Protein AF-A0A7X5L3F3-F1 (afdb_monomer_lite)

Secondary structure (DSSP, 8-state):
-EE-GGGHHHHHHH--SSEEE-TTS-EEE-----SSHHHHHHHHHTGGGEE--S-HHHHHHHHHHHHHHHHHHHHHHHHHHHHHHH--

Sequence (88 aa):
MKFDRQAAFRVYDEFTDNITEDLQGNLYVQVDLPDNEVLYSYVMSFSGSVEIIEPQSIREQMKKDYRKYRKNIEHDIRCQVIFDTLFP

Radius of gyration: 17.15 Å; chains: 1; bounding box: 28×53×23 Å

pLDDT: mean 76.75, std 11.97, range [33.88, 90.31]

Foldseek 3Di:
DKFALVCVVVCVVVDVPAWDADPNGIIDHDDDDDPDVVVLVVQCVSPPGDDDPDDVVSVVVNVVVVVVVVVVVVVVVVVVVVVVVVPD

Structure (mmCIF, N/CA/C/O backbone):
data_AF-A0A7X5L3F3-F1
#
_entry.id   AF-A0A7X5L3F3-F1
#
loop_
_atom_site.group_PDB
_atom_site.id
_atom_site.type_symbol
_atom_site.label_atom_id
_atom_site.label_alt_id
_atom_site.label_comp_id
_atom_site.label_asym_id
_atom_site.label_entity_id
_atom_site.label_seq_id
_atom_site.pdbx_PDB_ins_code
_atom_site.Cartn_x
_atom_site.Cartn_y
_atom_site.Cartn_z
_atom_site.occupa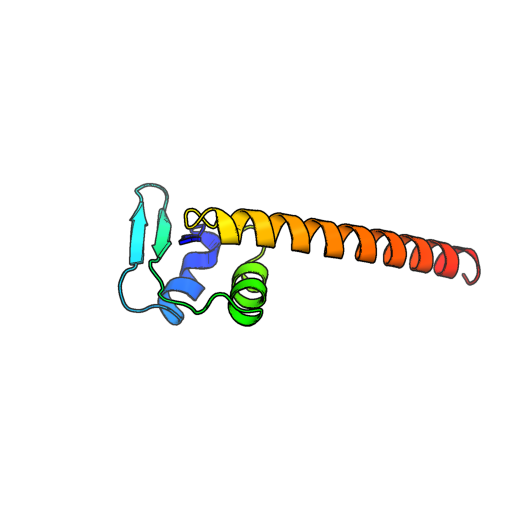ncy
_atom_site.B_iso_or_equiv
_atom_site.auth_seq_id
_atom_site.auth_comp_id
_atom_site.auth_asym_id
_atom_site.auth_atom_id
_atom_site.pdbx_PDB_model_num
ATOM 1 N N . MET A 1 1 ? -1.045 -5.856 1.398 1.00 85.31 1 MET A N 1
ATOM 2 C CA . MET A 1 1 ? -1.311 -4.413 1.617 1.00 85.31 1 MET A CA 1
ATOM 3 C C . MET A 1 1 ? -2.608 -4.258 2.394 1.00 85.31 1 MET A C 1
ATOM 5 O O . MET A 1 1 ? -3.464 -5.122 2.259 1.00 85.31 1 MET A O 1
ATOM 9 N N . LYS A 1 2 ? -2.743 -3.211 3.210 1.00 88.50 2 LYS A N 1
ATOM 10 C CA . LYS A 1 2 ? -3.967 -2.897 3.956 1.00 88.50 2 LYS A CA 1
ATOM 11 C C . LYS A 1 2 ? -4.591 -1.622 3.397 1.00 88.50 2 LYS A C 1
ATOM 13 O O . LYS A 1 2 ? -3.881 -0.643 3.201 1.00 88.50 2 LYS A O 1
ATOM 18 N N . PHE A 1 3 ? -5.895 -1.626 3.179 1.00 88.19 3 PHE A N 1
ATOM 19 C CA . PHE A 1 3 ? -6.670 -0.492 2.700 1.00 88.19 3 PHE A CA 1
ATOM 20 C C . PHE A 1 3 ? -7.756 -0.138 3.711 1.00 88.19 3 PHE A C 1
ATOM 22 O O . PHE A 1 3 ? -8.357 -1.017 4.333 1.00 88.19 3 PHE A O 1
ATOM 29 N N . ASP A 1 4 ? -8.003 1.157 3.863 1.00 89.31 4 ASP A N 1
ATOM 30 C CA . ASP A 1 4 ? -9.144 1.668 4.616 1.00 89.31 4 ASP A CA 1
ATOM 31 C C . ASP A 1 4 ? -10.448 1.337 3.871 1.00 89.31 4 ASP A C 1
ATOM 33 O O . ASP A 1 4 ? -10.493 1.319 2.634 1.00 89.31 4 ASP A O 1
ATOM 37 N N . ARG A 1 5 ? -11.533 1.146 4.623 1.00 87.12 5 ARG A N 1
ATOM 38 C CA . ARG A 1 5 ? -12.895 0.998 4.103 1.00 87.12 5 ARG A CA 1
ATOM 39 C C . ARG A 1 5 ? -13.266 2.081 3.088 1.00 87.12 5 ARG A C 1
ATOM 41 O O . ARG A 1 5 ? -14.021 1.814 2.157 1.00 87.12 5 ARG A O 1
ATOM 48 N N . GLN A 1 6 ? -12.746 3.300 3.233 1.00 86.69 6 GLN A N 1
ATOM 49 C CA . GLN A 1 6 ? -13.008 4.386 2.283 1.00 86.69 6 GLN A CA 1
ATOM 50 C C . GLN A 1 6 ? -12.534 4.068 0.860 1.00 86.69 6 GLN A C 1
ATOM 52 O O . GLN A 1 6 ? -13.156 4.524 -0.091 1.00 86.69 6 GLN A O 1
ATOM 57 N N . ALA A 1 7 ? -11.477 3.268 0.701 1.00 84.38 7 ALA A N 1
ATOM 58 C CA . ALA A 1 7 ? -10.959 2.846 -0.599 1.00 84.38 7 ALA A CA 1
ATOM 59 C C . ALA A 1 7 ? -11.564 1.515 -1.086 1.00 84.38 7 ALA A C 1
ATOM 61 O O . ALA A 1 7 ? -11.244 1.066 -2.187 1.00 84.38 7 ALA A O 1
ATOM 62 N N . ALA A 1 8 ? -12.453 0.894 -0.301 1.00 84.56 8 ALA A N 1
ATOM 63 C CA . ALA A 1 8 ? -12.978 -0.442 -0.566 1.00 84.56 8 ALA A CA 1
ATOM 64 C C . ALA A 1 8 ? -13.650 -0.584 -1.927 1.00 84.56 8 ALA A C 1
ATOM 66 O O . ALA A 1 8 ? -13.411 -1.560 -2.629 1.00 84.56 8 ALA A O 1
ATOM 67 N N . PHE A 1 9 ? -14.439 0.415 -2.326 1.00 85.56 9 PHE A N 1
ATOM 68 C CA . PHE A 1 9 ? -15.140 0.402 -3.609 1.00 85.56 9 PHE A CA 1
ATOM 69 C C . PHE A 1 9 ? -14.180 0.256 -4.798 1.00 85.56 9 PHE A C 1
ATOM 71 O O . PHE A 1 9 ? -14.517 -0.401 -5.773 1.00 85.56 9 PHE A O 1
ATOM 78 N N . ARG A 1 10 ? -12.980 0.841 -4.702 1.00 84.69 10 ARG A N 1
ATOM 79 C CA . ARG A 1 10 ? -11.951 0.758 -5.740 1.00 84.69 10 ARG A CA 1
ATOM 80 C C . ARG A 1 10 ? -11.183 -0.557 -5.662 1.00 84.69 10 ARG A C 1
ATOM 82 O O . ARG A 1 10 ? -10.881 -1.146 -6.689 1.00 84.69 10 ARG A O 1
ATOM 89 N N . VAL A 1 11 ? -10.889 -1.025 -4.448 1.00 84.88 11 VAL A N 1
ATOM 90 C CA . VAL A 1 11 ? -10.197 -2.305 -4.230 1.00 84.88 11 VAL A CA 1
ATOM 91 C C . VAL A 1 11 ? -11.009 -3.470 -4.793 1.00 84.88 11 VAL A C 1
ATOM 93 O O . VAL A 1 11 ? -10.434 -4.318 -5.460 1.00 84.88 11 VAL A O 1
ATOM 96 N N . TYR A 1 12 ? -12.326 -3.488 -4.576 1.00 85.19 12 TYR A N 1
ATOM 97 C CA . TYR A 1 12 ? -13.210 -4.531 -5.105 1.00 85.19 12 TYR A CA 1
ATOM 98 C C . TYR A 1 12 ? -13.387 -4.487 -6.633 1.00 85.19 12 TYR A C 1
ATOM 100 O O . TYR A 1 12 ? -13.713 -5.511 -7.225 1.00 85.19 12 TYR A O 1
ATOM 108 N N . ASP A 1 13 ? -13.193 -3.327 -7.269 1.00 84.69 13 ASP A N 1
ATOM 109 C CA . ASP A 1 13 ? -13.243 -3.188 -8.733 1.00 84.69 13 ASP A CA 1
ATOM 110 C C . ASP A 1 13 ? -11.938 -3.669 -9.391 1.00 84.69 13 ASP A C 1
ATOM 112 O O . ASP A 1 13 ? -11.956 -4.304 -10.442 1.00 84.69 13 ASP A O 1
ATOM 116 N N . GLU A 1 14 ? -10.795 -3.407 -8.747 1.00 81.38 14 GLU A N 1
ATOM 117 C CA . GLU A 1 14 ? -9.476 -3.760 -9.284 1.00 81.38 14 GLU A CA 1
ATOM 118 C C . GLU A 1 14 ? -8.997 -5.170 -8.901 1.00 81.38 14 GLU A C 1
ATOM 120 O O . GLU A 1 14 ? -8.289 -5.813 -9.678 1.00 81.38 14 GLU A O 1
ATOM 125 N N . PHE A 1 15 ? -9.369 -5.667 -7.721 1.00 81.44 15 PHE A N 1
ATOM 126 C CA . PHE A 1 15 ? -8.969 -6.980 -7.226 1.00 81.44 15 PHE A CA 1
ATOM 127 C C . PHE A 1 15 ? -10.200 -7.856 -7.026 1.00 81.44 15 PHE A C 1
ATOM 129 O O . PHE A 1 15 ? -11.137 -7.497 -6.321 1.00 81.44 15 PHE A O 1
ATOM 136 N N . THR A 1 16 ? -10.192 -9.033 -7.643 1.00 72.62 16 THR A N 1
ATOM 137 C CA . THR A 1 16 ? -11.300 -9.995 -7.532 1.00 72.62 16 THR A CA 1
ATOM 138 C C . THR A 1 16 ? -10.950 -11.161 -6.603 1.00 72.62 16 THR A C 1
ATOM 140 O O . THR A 1 16 ? -11.834 -11.732 -5.971 1.00 72.62 16 THR A O 1
ATOM 143 N N . ASP A 1 17 ? -9.657 -11.463 -6.452 1.00 70.62 17 ASP A N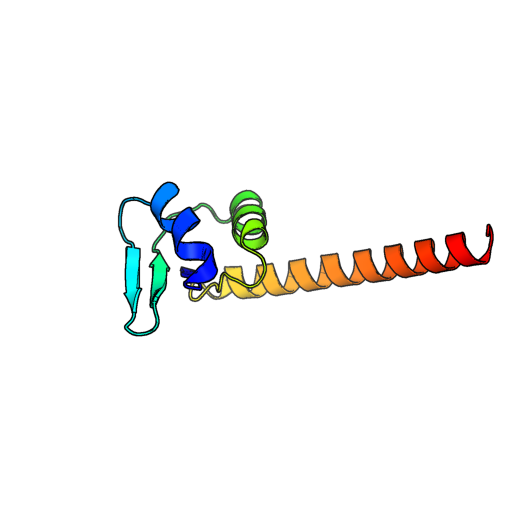 1
ATOM 144 C CA . ASP A 1 17 ? -9.141 -12.593 -5.679 1.00 70.62 17 ASP A CA 1
ATOM 145 C C . ASP A 1 17 ? -8.230 -12.114 -4.531 1.00 70.62 17 ASP A C 1
ATOM 147 O O . ASP A 1 17 ? -7.548 -11.096 -4.643 1.00 70.62 17 ASP A O 1
ATOM 151 N N . ASN A 1 18 ? -8.176 -12.872 -3.429 1.00 81.25 18 ASN A N 1
ATOM 152 C CA . ASN A 1 18 ? -7.286 -12.634 -2.274 1.00 81.25 18 ASN A CA 1
ATOM 153 C C . ASN A 1 18 ? -7.528 -11.333 -1.481 1.00 81.25 18 ASN A C 1
ATOM 155 O O . ASN A 1 18 ? -6.592 -10.766 -0.907 1.00 81.25 18 ASN A O 1
ATOM 159 N N . ILE A 1 19 ? -8.785 -10.886 -1.401 1.00 86.56 19 ILE A N 1
ATOM 160 C CA . ILE A 1 19 ? -9.208 -9.816 -0.489 1.00 86.56 19 ILE A CA 1
ATOM 161 C C . ILE A 1 19 ? -9.758 -10.432 0.799 1.00 86.56 19 ILE A C 1
ATOM 163 O O . ILE A 1 19 ? -10.614 -11.313 0.767 1.00 86.56 19 ILE A O 1
ATOM 167 N N . THR A 1 20 ? -9.287 -9.950 1.945 1.00 88.19 20 THR A N 1
ATOM 168 C CA . THR A 1 20 ? -9.819 -10.296 3.269 1.00 88.19 20 THR A CA 1
ATOM 169 C C . THR A 1 20 ? -10.272 -9.031 3.986 1.00 88.19 20 THR A C 1
ATOM 171 O O . THR A 1 20 ? -9.510 -8.074 4.066 1.00 88.19 20 THR A O 1
ATOM 174 N N . GLU A 1 21 ? -11.486 -9.014 4.528 1.00 89.94 21 GLU A N 1
ATOM 175 C CA . GLU A 1 21 ? -12.021 -7.879 5.292 1.00 89.94 21 GLU A CA 1
ATOM 176 C C . GLU A 1 21 ? -11.925 -8.142 6.806 1.00 89.94 21 GLU A C 1
ATOM 178 O O . GLU A 1 21 ? -12.178 -9.261 7.259 1.00 89.94 21 GLU A O 1
ATOM 183 N N . A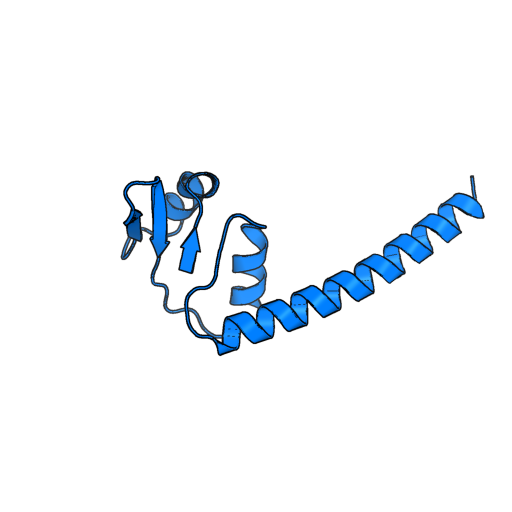SP A 1 22 ? -11.549 -7.131 7.599 1.00 88.44 22 ASP A N 1
ATOM 184 C CA . ASP A 1 22 ? -11.624 -7.197 9.066 1.00 88.44 22 ASP A CA 1
ATOM 185 C C . ASP A 1 22 ? -12.988 -6.728 9.607 1.00 88.44 22 ASP A C 1
ATOM 187 O O . ASP A 1 22 ? -13.822 -6.163 8.906 1.00 88.44 22 ASP A O 1
ATOM 191 N N . LEU A 1 23 ? -13.204 -6.905 10.911 1.00 85.75 23 LEU A N 1
ATOM 192 C CA . LEU A 1 23 ? -14.429 -6.470 11.597 1.00 85.75 23 LEU A CA 1
ATOM 193 C C . LEU A 1 23 ? -14.650 -4.942 11.596 1.00 85.75 23 LEU A C 1
ATOM 195 O O . LEU A 1 23 ? -15.743 -4.481 11.915 1.00 85.75 23 LEU A O 1
ATOM 199 N N . GLN A 1 24 ? -13.621 -4.155 11.283 1.00 84.94 24 GLN A N 1
ATOM 200 C CA . GLN A 1 24 ? -13.668 -2.694 11.181 1.00 84.94 24 GLN A CA 1
ATOM 201 C C . GLN A 1 24 ? -13.935 -2.229 9.735 1.00 84.94 24 GLN A C 1
ATOM 203 O O . GLN A 1 24 ? -14.133 -1.034 9.508 1.00 84.94 24 GLN A O 1
ATOM 208 N N . GLY A 1 25 ? -13.973 -3.152 8.768 1.00 84.44 25 GLY A N 1
ATOM 209 C CA . GLY A 1 25 ? -14.131 -2.876 7.342 1.00 84.44 25 GLY A CA 1
ATOM 210 C C . GLY A 1 25 ? -12.826 -2.536 6.617 1.00 84.44 25 GLY A C 1
ATOM 211 O O . GLY A 1 25 ? -12.871 -2.009 5.506 1.00 84.44 25 GLY A O 1
ATOM 212 N N . ASN A 1 26 ? -11.663 -2.788 7.228 1.00 89.38 26 ASN A N 1
ATOM 213 C CA . ASN A 1 26 ? -10.378 -2.667 6.542 1.00 89.38 26 ASN A CA 1
ATOM 214 C C . ASN A 1 26 ? -10.156 -3.867 5.627 1.00 89.38 26 ASN A C 1
ATOM 216 O O . ASN A 1 26 ? -10.424 -5.004 6.013 1.00 89.38 26 ASN A O 1
ATOM 220 N N . LEU A 1 27 ? -9.573 -3.620 4.459 1.00 90.31 27 LEU A N 1
ATOM 221 C CA . LEU A 1 27 ? -9.315 -4.651 3.463 1.00 90.31 27 LEU A CA 1
ATOM 222 C C . LEU A 1 27 ? -7.839 -5.003 3.405 1.00 90.31 27 LEU A C 1
ATOM 224 O O . LEU A 1 27 ? -6.968 -4.139 3.355 1.00 90.31 27 LEU A O 1
ATOM 228 N N . TYR A 1 28 ? -7.558 -6.291 3.358 1.00 89.69 28 TYR A N 1
ATOM 229 C CA . TYR A 1 28 ? -6.233 -6.860 3.240 1.00 89.69 28 TYR A CA 1
ATOM 230 C C . TYR A 1 28 ? -6.152 -7.541 1.889 1.00 89.69 28 TYR A C 1
ATOM 232 O O . TYR A 1 28 ? -6.885 -8.489 1.628 1.00 89.69 28 TYR A O 1
ATOM 240 N N . VAL A 1 29 ? -5.269 -7.040 1.034 1.00 87.12 29 VAL A N 1
ATOM 241 C CA . VAL A 1 29 ? -5.089 -7.562 -0.320 1.00 87.12 29 VAL A CA 1
ATOM 242 C C . VAL A 1 29 ? -3.680 -8.103 -0.447 1.00 87.12 29 VAL A C 1
ATOM 244 O O . VAL A 1 29 ? -2.707 -7.402 -0.132 1.00 87.12 29 VAL A O 1
ATOM 247 N N . GLN A 1 30 ? -3.568 -9.341 -0.908 1.00 85.81 30 GLN A N 1
ATOM 248 C CA . GLN A 1 30 ? -2.296 -9.926 -1.301 1.00 85.81 30 GLN A CA 1
ATOM 249 C C . GLN A 1 30 ? -2.158 -9.835 -2.819 1.00 85.81 30 GLN A C 1
ATOM 251 O O . GLN A 1 30 ? -2.989 -10.354 -3.556 1.00 85.81 30 GLN A O 1
ATOM 256 N N . VAL A 1 31 ? -1.117 -9.140 -3.270 1.00 80.44 31 VAL A N 1
ATOM 257 C CA . VAL A 1 31 ? -0.851 -8.894 -4.688 1.00 80.44 31 VAL A CA 1
ATOM 258 C C . VAL A 1 31 ? 0.608 -9.199 -4.967 1.00 80.44 31 VAL A C 1
ATOM 260 O O . VAL A 1 31 ? 1.488 -8.733 -4.241 1.00 80.44 31 VAL A O 1
ATOM 263 N N . ASP A 1 32 ? 0.855 -9.957 -6.028 1.00 81.12 32 ASP A N 1
ATOM 264 C CA . ASP A 1 32 ? 2.201 -10.201 -6.532 1.00 81.12 32 ASP A CA 1
ATOM 265 C C . ASP A 1 32 ? 2.500 -9.165 -7.613 1.00 81.12 32 ASP A C 1
ATOM 267 O O . ASP A 1 32 ? 2.192 -9.340 -8.792 1.00 81.12 32 ASP A O 1
ATOM 271 N N . LEU A 1 33 ? 3.061 -8.037 -7.184 1.00 76.88 33 LEU A N 1
ATOM 272 C CA . LEU A 1 33 ? 3.475 -6.956 -8.070 1.00 76.88 33 LEU A CA 1
ATOM 273 C C . LEU A 1 33 ? 5.007 -6.872 -8.119 1.00 76.88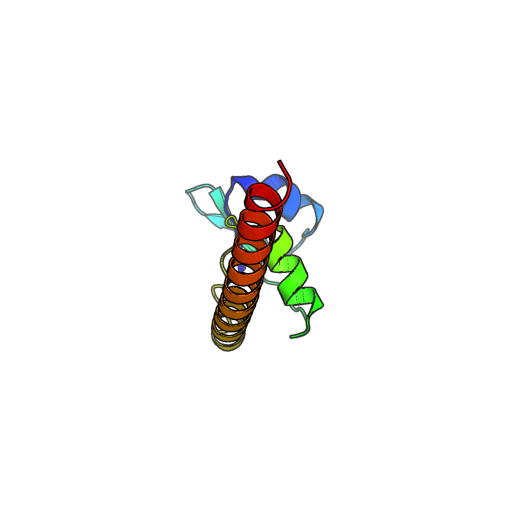 33 LEU A C 1
ATOM 275 O O . LEU A 1 33 ? 5.664 -7.066 -7.093 1.00 76.88 33 LEU A O 1
ATOM 279 N N . PRO A 1 34 ? 5.597 -6.564 -9.287 1.00 80.00 34 PRO A N 1
ATOM 280 C CA . PRO A 1 34 ? 7.029 -6.319 -9.381 1.00 80.00 34 PRO A CA 1
ATOM 281 C C . PRO A 1 34 ? 7.422 -5.083 -8.557 1.00 80.00 34 PRO A C 1
ATOM 283 O O . PRO A 1 34 ? 6.715 -4.076 -8.562 1.00 80.00 34 PRO A O 1
ATOM 286 N N . ASP A 1 35 ? 8.575 -5.140 -7.885 1.00 80.75 35 ASP A N 1
ATOM 287 C CA . ASP A 1 35 ? 9.166 -3.994 -7.178 1.00 80.75 35 ASP A CA 1
ATOM 288 C C . ASP A 1 35 ? 9.708 -2.975 -8.194 1.00 80.75 35 ASP A C 1
ATOM 290 O O . ASP A 1 35 ? 10.871 -3.016 -8.601 1.00 80.75 35 ASP A O 1
ATOM 294 N N . ASN A 1 36 ? 8.823 -2.113 -8.695 1.00 81.75 36 ASN A N 1
ATOM 295 C CA . ASN A 1 36 ? 9.130 -1.084 -9.683 1.00 81.75 36 ASN A CA 1
ATOM 296 C C . ASN A 1 36 ? 8.354 0.217 -9.408 1.00 81.75 36 ASN A C 1
ATOM 298 O O . ASN A 1 36 ? 7.473 0.264 -8.553 1.00 81.75 36 ASN A O 1
ATOM 302 N N . GLU A 1 37 ? 8.652 1.286 -10.156 1.00 77.56 37 GLU A N 1
ATOM 303 C CA . GLU A 1 37 ? 7.986 2.593 -9.995 1.00 77.56 37 GLU A CA 1
ATOM 304 C C . GLU A 1 37 ? 6.455 2.518 -10.092 1.00 77.56 37 GLU A C 1
ATOM 306 O O . GLU A 1 37 ? 5.767 3.258 -9.391 1.00 77.56 37 GLU A O 1
ATOM 311 N N . VAL A 1 38 ? 5.913 1.585 -10.885 1.00 80.38 38 VAL A N 1
ATOM 312 C CA . VAL A 1 38 ? 4.463 1.404 -11.045 1.00 80.38 38 VAL A CA 1
ATOM 313 C C . VAL A 1 38 ? 3.814 1.010 -9.721 1.00 80.38 38 VAL A C 1
ATOM 315 O O . VAL A 1 38 ? 2.779 1.575 -9.377 1.00 80.38 38 VAL A O 1
ATOM 318 N N . LEU A 1 39 ? 4.439 0.123 -8.939 1.00 82.19 39 LEU A N 1
ATOM 319 C CA . LEU A 1 39 ? 3.976 -0.232 -7.594 1.00 82.19 39 LEU A CA 1
ATOM 320 C C . LEU A 1 39 ? 3.876 1.007 -6.696 1.00 82.19 39 LEU A C 1
ATOM 322 O O . LEU A 1 39 ? 2.866 1.225 -6.027 1.00 82.19 39 LEU A O 1
ATOM 326 N N . TYR A 1 40 ? 4.915 1.841 -6.700 1.00 78.81 40 TYR A N 1
ATOM 327 C CA . TYR A 1 40 ? 4.976 3.034 -5.859 1.00 78.81 40 TYR A CA 1
ATOM 328 C C . TYR A 1 40 ? 3.946 4.090 -6.279 1.00 78.81 40 TYR A C 1
ATOM 330 O O . TYR A 1 40 ? 3.246 4.633 -5.423 1.00 78.81 40 TYR A O 1
ATOM 338 N N . SER A 1 41 ? 3.802 4.342 -7.584 1.00 80.44 41 SER A N 1
ATOM 339 C CA . SER A 1 41 ? 2.776 5.237 -8.134 1.00 80.44 41 SER A CA 1
ATOM 340 C C . SER A 1 41 ? 1.360 4.728 -7.865 1.00 80.44 41 SER A C 1
ATOM 342 O O . SER A 1 41 ? 0.469 5.515 -7.537 1.00 80.44 41 SER A O 1
ATOM 344 N N . TYR A 1 42 ? 1.153 3.415 -7.958 1.00 81.69 42 TYR A N 1
ATOM 345 C CA . TYR A 1 42 ? -0.121 2.778 -7.661 1.00 81.69 42 TYR A CA 1
ATOM 346 C C . TYR A 1 42 ? -0.516 2.992 -6.203 1.00 81.69 42 TYR A C 1
ATOM 348 O O . TYR A 1 42 ? -1.567 3.562 -5.931 1.00 81.69 42 TYR A O 1
ATOM 356 N N . VAL A 1 43 ? 0.362 2.640 -5.261 1.00 81.69 43 VAL A N 1
ATOM 357 C CA . VAL A 1 43 ? 0.098 2.819 -3.828 1.00 81.69 43 VAL A CA 1
ATOM 358 C C . VAL A 1 43 ? -0.095 4.307 -3.494 1.00 81.69 43 VAL A C 1
ATOM 360 O O . VAL A 1 43 ? -1.034 4.655 -2.784 1.00 81.69 43 VAL A O 1
ATOM 363 N N . MET A 1 44 ? 0.695 5.218 -4.073 1.00 77.50 44 MET A N 1
ATOM 364 C CA . MET A 1 44 ? 0.475 6.666 -3.910 1.00 77.50 44 MET A CA 1
ATOM 365 C C . MET A 1 44 ?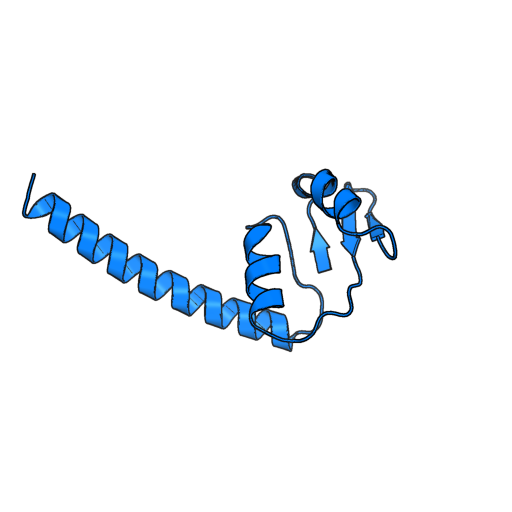 -0.896 7.140 -4.414 1.00 77.50 44 MET A C 1
ATOM 367 O O . MET A 1 44 ? -1.445 8.094 -3.863 1.00 77.50 44 MET A O 1
ATOM 371 N N . SER A 1 45 ? -1.478 6.476 -5.414 1.00 80.12 45 SER A N 1
ATOM 372 C CA . SER A 1 45 ? -2.792 6.834 -5.967 1.00 80.12 45 SER A CA 1
ATOM 373 C C . SER A 1 45 ? -3.952 6.567 -5.002 1.00 80.12 45 SER A C 1
ATOM 375 O O . SER A 1 45 ? -5.027 7.138 -5.179 1.00 80.12 45 SER A O 1
ATOM 377 N N . PHE A 1 46 ? -3.757 5.725 -3.982 1.00 77.94 46 PHE A N 1
ATOM 378 C CA . PHE A 1 46 ? -4.719 5.530 -2.887 1.00 77.94 46 PHE A CA 1
ATOM 379 C C . PHE A 1 46 ? -4.530 6.538 -1.751 1.00 77.94 46 PHE A C 1
ATOM 381 O O . PHE A 1 46 ? -5.278 6.510 -0.774 1.00 77.94 46 PHE A O 1
ATOM 388 N N . SER A 1 47 ? -3.564 7.454 -1.879 1.00 69.50 47 SER A N 1
ATOM 389 C CA . SER A 1 47 ? -3.279 8.478 -0.877 1.00 69.50 47 SER A CA 1
ATOM 390 C C . SER A 1 47 ? -3.048 7.854 0.514 1.00 69.50 47 SER A C 1
ATOM 392 O O . SER A 1 47 ? -2.478 6.771 0.635 1.00 69.50 47 SER A O 1
ATOM 394 N N . GLY A 1 48 ? -3.471 8.527 1.584 1.00 75.19 48 GLY A N 1
ATOM 395 C CA . GLY A 1 48 ? -3.385 8.044 2.965 1.00 75.19 48 GLY A CA 1
ATOM 396 C C . GLY A 1 48 ? -4.313 6.875 3.316 1.00 75.19 48 GLY A C 1
ATOM 397 O O . GLY A 1 48 ? -4.354 6.489 4.479 1.00 75.19 48 GLY A O 1
ATOM 398 N N . SER A 1 49 ? -5.061 6.320 2.358 1.00 82.12 49 SER A N 1
ATOM 399 C CA . SER A 1 49 ? -6.002 5.215 2.588 1.00 82.12 49 SER A CA 1
ATOM 400 C C . SER A 1 49 ? -5.382 3.828 2.377 1.00 82.12 49 SER A C 1
ATOM 402 O O . SER A 1 49 ? -6.098 2.832 2.472 1.00 82.12 49 SER A O 1
ATOM 404 N N . VAL A 1 50 ? -4.076 3.740 2.091 1.00 84.31 50 VAL A N 1
ATOM 405 C CA . VAL A 1 50 ? -3.343 2.475 1.930 1.00 84.31 50 VAL A CA 1
ATOM 406 C C . VAL A 1 50 ? -2.104 2.413 2.825 1.00 84.31 50 VAL A C 1
ATOM 408 O O . VAL A 1 50 ? -1.356 3.378 2.972 1.00 84.31 50 VAL A O 1
ATOM 411 N N . GLU A 1 51 ? -1.857 1.238 3.393 1.00 83.38 51 GLU A N 1
ATOM 412 C CA . GLU A 1 51 ? -0.702 0.931 4.224 1.00 83.38 51 GLU A CA 1
ATOM 413 C C . GLU A 1 51 ? -0.000 -0.351 3.743 1.00 83.38 51 GLU A C 1
ATOM 415 O O . GLU A 1 51 ? -0.600 -1.422 3.591 1.00 83.38 51 GLU A O 1
ATOM 420 N N . ILE A 1 52 ? 1.316 -0.265 3.523 1.00 83.38 52 ILE A N 1
ATOM 421 C CA . ILE A 1 52 ? 2.137 -1.427 3.165 1.00 83.38 52 ILE A CA 1
ATOM 422 C C . ILE A 1 52 ? 2.575 -2.160 4.434 1.00 83.38 52 ILE A C 1
ATOM 424 O O . ILE A 1 52 ? 3.511 -1.742 5.123 1.00 83.38 52 ILE A O 1
ATOM 428 N N . ILE A 1 53 ? 1.922 -3.292 4.706 1.00 83.12 53 ILE A N 1
ATOM 429 C CA . ILE A 1 53 ? 2.300 -4.190 5.801 1.00 83.12 53 ILE A CA 1
ATOM 430 C C . ILE A 1 53 ? 3.569 -4.971 5.445 1.00 83.12 53 ILE A C 1
ATOM 432 O O . ILE A 1 53 ? 4.509 -4.957 6.224 1.00 83.12 53 ILE A O 1
ATOM 436 N N . GLU A 1 54 ? 3.693 -5.559 4.261 1.00 78.75 54 GLU A N 1
ATOM 437 C CA . GLU A 1 54 ? 4.910 -6.286 3.869 1.00 78.75 54 GLU A CA 1
ATOM 438 C C . GLU A 1 54 ? 5.160 -6.183 2.360 1.00 78.75 54 GLU A C 1
ATOM 440 O O . GLU A 1 54 ? 4.190 -6.001 1.614 1.00 78.75 54 GLU A O 1
ATOM 445 N N . PRO A 1 55 ? 6.430 -6.289 1.909 1.00 79.81 55 PRO A N 1
ATOM 446 C CA . PRO A 1 55 ? 7.661 -6.436 2.704 1.00 79.81 55 PRO A CA 1
ATOM 447 C C . PRO A 1 55 ? 8.259 -5.098 3.196 1.00 79.81 55 PRO A C 1
ATOM 449 O O . PRO A 1 55 ? 7.967 -4.021 2.672 1.00 79.81 55 PRO A O 1
ATOM 452 N N . GLN A 1 56 ? 9.111 -5.151 4.232 1.00 79.44 56 GLN A N 1
ATOM 453 C CA . GLN A 1 56 ? 9.678 -3.956 4.886 1.00 79.44 56 GLN A CA 1
ATOM 454 C C . GLN A 1 56 ? 10.518 -3.081 3.937 1.00 79.44 56 GLN A C 1
ATOM 456 O O . GLN A 1 56 ? 10.490 -1.856 4.066 1.00 79.44 56 GLN A O 1
ATOM 461 N N . SER A 1 57 ? 11.209 -3.685 2.965 1.00 82.00 57 SER A N 1
ATOM 462 C CA . SER A 1 57 ? 12.013 -2.975 1.959 1.00 82.00 57 SER A CA 1
ATOM 463 C C . SER A 1 57 ? 11.194 -1.926 1.201 1.00 82.00 57 SER A C 1
ATOM 465 O O . SER A 1 57 ? 11.597 -0.766 1.118 1.00 82.00 57 SER A O 1
ATOM 467 N N . ILE A 1 58 ? 9.995 -2.298 0.744 1.00 81.00 58 ILE A N 1
ATOM 468 C CA . ILE A 1 58 ? 9.073 -1.405 0.027 1.00 81.00 58 ILE A CA 1
ATOM 469 C C . ILE A 1 58 ? 8.623 -0.261 0.937 1.00 81.00 58 ILE A C 1
ATOM 471 O O . ILE A 1 58 ? 8.550 0.893 0.515 1.00 81.00 58 ILE A O 1
ATOM 475 N N . ARG A 1 59 ? 8.374 -0.545 2.221 1.00 80.69 59 ARG A N 1
ATOM 476 C CA . ARG A 1 59 ? 7.987 0.482 3.200 1.00 80.69 59 ARG A CA 1
ATOM 477 C C . ARG A 1 59 ? 9.101 1.509 3.413 1.00 80.69 59 ARG A C 1
ATOM 479 O O . ARG A 1 59 ? 8.830 2.702 3.563 1.00 80.69 59 ARG A O 1
ATOM 486 N N . GLU A 1 60 ? 10.353 1.067 3.447 1.00 83.19 60 GLU A N 1
ATOM 487 C CA . GLU A 1 60 ? 11.514 1.951 3.571 1.00 83.19 60 GLU A CA 1
ATOM 488 C C . GLU A 1 60 ? 11.732 2.790 2.311 1.00 83.19 60 GLU A C 1
ATOM 490 O O . GLU A 1 60 ? 11.973 4.000 2.420 1.00 83.19 60 GLU A O 1
ATOM 495 N N . GLN A 1 61 ? 11.573 2.175 1.138 1.00 82.25 61 GLN A N 1
ATOM 496 C CA . GLN A 1 61 ? 11.667 2.845 -0.152 1.00 82.25 61 GLN A CA 1
ATOM 497 C C . GLN A 1 61 ? 10.566 3.906 -0.305 1.00 82.25 61 GLN A C 1
ATOM 499 O O . GLN A 1 61 ? 10.881 5.074 -0.529 1.00 82.25 61 GLN A O 1
ATOM 504 N N . MET A 1 62 ? 9.308 3.578 0.009 1.00 79.44 62 MET A N 1
ATOM 505 C CA . MET A 1 62 ? 8.208 4.552 0.046 1.00 79.44 62 MET A CA 1
ATOM 506 C C . MET A 1 62 ? 8.481 5.725 0.983 1.00 79.44 62 MET A C 1
ATOM 508 O O . MET A 1 62 ? 8.253 6.879 0.624 1.00 79.44 62 MET A O 1
ATOM 512 N N . LYS A 1 63 ? 9.009 5.469 2.186 1.00 80.88 63 LYS A N 1
ATOM 513 C CA . LYS A 1 63 ? 9.389 6.547 3.111 1.00 80.88 63 LYS A CA 1
ATOM 514 C C . LYS A 1 63 ? 10.487 7.434 2.522 1.00 80.88 63 LYS A C 1
ATOM 516 O O . LYS A 1 63 ? 10.497 8.640 2.770 1.00 80.88 63 LYS A O 1
ATOM 521 N N . LYS A 1 64 ? 11.442 6.858 1.788 1.00 83.44 64 LYS A N 1
ATOM 522 C CA . LYS A 1 64 ? 12.519 7.602 1.123 1.00 83.44 64 LYS A CA 1
ATOM 523 C C . LYS A 1 64 ? 11.970 8.477 0.002 1.00 83.44 64 LYS A C 1
ATOM 525 O O . LYS A 1 64 ? 12.304 9.663 -0.029 1.00 83.44 64 LYS A O 1
ATOM 530 N N . ASP A 1 65 ? 11.100 7.928 -0.832 1.00 80.00 65 ASP A N 1
ATOM 531 C CA . ASP A 1 65 ? 10.484 8.648 -1.940 1.00 80.00 65 ASP A CA 1
ATOM 532 C C . ASP A 1 65 ? 9.562 9.752 -1.423 1.00 80.00 65 ASP A C 1
ATOM 534 O O . ASP A 1 65 ? 9.715 10.906 -1.813 1.00 80.00 65 ASP A O 1
ATOM 538 N N . TYR A 1 66 ? 8.734 9.475 -0.413 1.00 77.19 66 TYR A N 1
ATOM 539 C CA . TYR A 1 66 ? 7.913 10.492 0.249 1.00 77.19 66 TYR A CA 1
ATOM 540 C C . TYR A 1 66 ? 8.749 11.652 0.815 1.00 77.19 66 TYR A C 1
ATOM 542 O O . TYR A 1 66 ? 8.403 12.820 0.641 1.00 77.19 66 TYR A O 1
ATOM 550 N N . ARG A 1 67 ? 9.899 11.365 1.447 1.00 78.88 67 ARG A N 1
ATOM 551 C CA . ARG A 1 67 ? 10.834 12.410 1.909 1.00 78.88 67 ARG A CA 1
ATOM 552 C C . ARG A 1 67 ? 11.419 13.222 0.753 1.00 78.88 67 ARG A C 1
ATOM 554 O O . ARG A 1 67 ? 11.613 14.426 0.913 1.00 78.88 67 ARG A O 1
ATOM 561 N N . LYS A 1 68 ? 11.723 12.584 -0.381 1.00 79.88 68 LYS A N 1
ATOM 562 C CA . LYS A 1 68 ? 12.228 13.251 -1.590 1.00 79.88 68 LYS A CA 1
ATOM 563 C C . LYS A 1 68 ? 11.164 14.183 -2.173 1.00 79.88 68 LYS A C 1
ATOM 565 O O . LYS A 1 68 ? 11.450 15.359 -2.373 1.00 79.88 68 LYS A O 1
ATOM 570 N N . TYR A 1 69 ? 9.935 13.695 -2.352 1.00 73.38 69 TYR A N 1
ATOM 571 C CA . TYR A 1 69 ? 8.814 14.501 -2.839 1.00 73.38 69 TYR A CA 1
ATOM 572 C C . TYR A 1 69 ? 8.496 15.659 -1.899 1.00 73.38 69 TYR A C 1
ATOM 574 O O . TYR A 1 69 ? 8.381 16.787 -2.359 1.00 73.38 69 TYR A O 1
ATOM 582 N N . ARG A 1 70 ? 8.455 15.428 -0.581 1.00 70.38 70 ARG A N 1
ATOM 583 C CA . ARG A 1 70 ? 8.233 16.497 0.403 1.00 70.38 70 ARG A CA 1
ATOM 584 C C . ARG A 1 70 ? 9.276 17.612 0.295 1.00 70.38 70 ARG A C 1
ATOM 586 O O . ARG A 1 70 ? 8.900 18.776 0.320 1.00 70.38 70 ARG A O 1
ATOM 593 N N . LYS A 1 71 ? 10.563 17.274 0.152 1.00 70.00 71 LYS A N 1
ATOM 594 C CA . LYS A 1 71 ? 11.635 18.272 -0.028 1.00 70.00 71 LYS A CA 1
ATOM 595 C C . LYS A 1 71 ? 11.493 19.057 -1.330 1.00 70.00 71 LYS A C 1
ATOM 597 O O . LYS A 1 71 ? 11.776 20.251 -1.343 1.00 70.00 71 LYS A O 1
ATOM 602 N N . ASN A 1 72 ? 11.065 18.394 -2.403 1.00 68.56 72 ASN A N 1
ATOM 603 C CA . ASN A 1 72 ? 10.842 19.042 -3.692 1.00 68.56 72 ASN A CA 1
ATOM 604 C C . ASN A 1 72 ? 9.624 19.974 -3.643 1.00 68.56 72 ASN A C 1
ATOM 606 O O . ASN A 1 72 ? 9.731 21.107 -4.088 1.00 68.56 72 ASN A O 1
ATOM 610 N N . ILE A 1 73 ? 8.520 19.543 -3.024 1.00 62.94 73 ILE A N 1
ATOM 611 C CA . ILE A 1 73 ? 7.317 20.363 -2.817 1.00 62.94 73 ILE A CA 1
ATOM 612 C C . ILE A 1 73 ? 7.623 21.553 -1.901 1.00 62.94 73 ILE A C 1
ATOM 614 O O . ILE A 1 73 ? 7.151 22.648 -2.151 1.00 62.94 73 ILE A O 1
ATOM 618 N N . GLU A 1 74 ? 8.441 21.387 -0.860 1.00 60.16 74 GLU A N 1
ATOM 619 C CA . GLU A 1 74 ? 8.860 22.506 -0.004 1.00 60.16 74 GLU A CA 1
ATOM 620 C C . GLU A 1 74 ? 9.706 23.534 -0.773 1.00 60.16 74 GLU A C 1
ATOM 622 O O . GLU A 1 74 ? 9.567 24.733 -0.547 1.00 60.16 74 GLU A O 1
ATOM 627 N N . HIS A 1 75 ?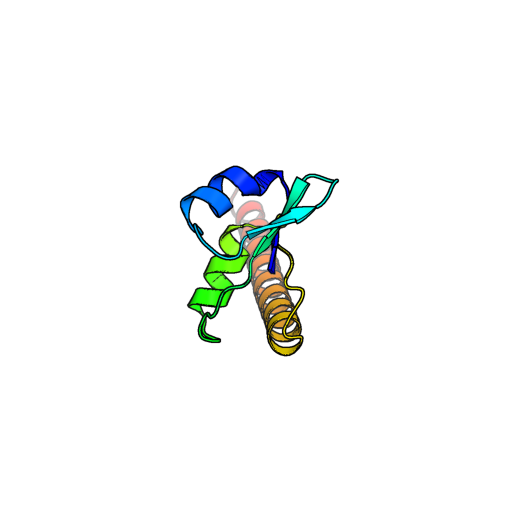 10.535 23.086 -1.723 1.00 59.59 75 HIS A N 1
ATOM 628 C CA . HIS A 1 75 ? 11.228 23.979 -2.655 1.00 59.59 75 HIS A CA 1
ATOM 629 C C . HIS A 1 75 ? 10.255 24.693 -3.595 1.00 59.59 75 HIS A C 1
ATOM 631 O O . HIS A 1 75 ? 10.394 25.893 -3.803 1.00 59.59 75 HIS A O 1
ATOM 637 N N . ASP A 1 76 ? 9.264 23.970 -4.113 1.00 60.66 76 ASP A N 1
ATOM 638 C CA . ASP A 1 76 ? 8.282 24.489 -5.063 1.00 60.66 76 ASP A CA 1
ATOM 639 C C . ASP A 1 76 ? 7.333 25.496 -4.399 1.00 60.66 76 ASP A C 1
ATOM 641 O O . ASP A 1 76 ? 7.135 26.588 -4.912 1.00 60.66 76 ASP A O 1
ATOM 645 N N . ILE A 1 77 ? 6.861 25.217 -3.178 1.00 58.75 77 ILE A N 1
ATOM 646 C CA . ILE A 1 77 ? 6.086 26.162 -2.360 1.00 58.75 77 ILE A CA 1
ATOM 647 C C . ILE A 1 77 ? 6.938 27.384 -2.017 1.00 58.75 77 ILE A C 1
ATOM 649 O O . ILE A 1 77 ? 6.441 28.502 -2.058 1.00 58.75 77 ILE A O 1
ATOM 653 N N . ARG A 1 78 ? 8.226 27.215 -1.694 1.00 58.72 78 ARG A N 1
ATOM 654 C CA . ARG A 1 78 ? 9.107 28.357 -1.412 1.00 58.72 78 ARG A CA 1
ATOM 655 C C . ARG A 1 78 ? 9.329 29.210 -2.662 1.00 58.72 78 ARG A C 1
ATOM 657 O O . ARG A 1 78 ? 9.343 30.430 -2.546 1.00 58.72 78 ARG A O 1
ATOM 664 N N . CYS A 1 79 ? 9.458 28.594 -3.835 1.00 54.03 79 CYS A N 1
ATOM 665 C CA . CYS A 1 79 ? 9.506 29.288 -5.118 1.00 54.03 79 CYS A CA 1
ATOM 666 C C . CYS A 1 79 ? 8.177 29.977 -5.448 1.00 54.03 79 CYS A C 1
ATOM 668 O O . CYS A 1 79 ? 8.214 31.141 -5.827 1.00 54.03 79 CYS A O 1
ATOM 670 N N . GLN A 1 80 ? 7.031 29.327 -5.231 1.00 53.25 80 GLN A N 1
ATOM 671 C CA . GLN A 1 80 ? 5.700 29.888 -5.467 1.00 53.25 80 GLN A CA 1
ATOM 672 C C . GLN A 1 80 ? 5.418 31.069 -4.531 1.00 53.25 80 GLN A C 1
ATOM 674 O O . GLN A 1 80 ? 5.071 32.138 -5.004 1.00 53.25 80 GLN A O 1
ATOM 679 N N . VAL A 1 81 ? 5.701 30.944 -3.228 1.00 58.19 81 VAL A N 1
ATOM 680 C CA . VAL A 1 81 ? 5.580 32.046 -2.255 1.00 58.19 81 VAL A CA 1
ATOM 681 C C . VAL A 1 81 ? 6.499 33.216 -2.621 1.00 58.19 81 VAL A C 1
ATOM 683 O O . VAL A 1 81 ? 6.092 34.369 -2.513 1.00 58.19 81 VAL A O 1
ATOM 686 N N . ILE A 1 82 ? 7.732 32.955 -3.073 1.00 56.59 82 ILE A N 1
ATOM 687 C CA . ILE A 1 82 ? 8.636 34.006 -3.569 1.00 56.59 82 ILE A CA 1
ATOM 688 C C . ILE A 1 82 ? 8.067 34.666 -4.835 1.00 56.59 82 ILE A C 1
ATOM 690 O O . ILE A 1 82 ? 8.127 35.888 -4.949 1.00 56.59 82 ILE A O 1
ATOM 694 N N . PHE A 1 83 ? 7.499 33.888 -5.758 1.00 46.72 83 PHE A N 1
ATOM 695 C CA . PHE A 1 83 ? 6.895 34.385 -6.995 1.00 46.72 83 PHE A CA 1
ATOM 696 C C . PHE A 1 83 ? 5.657 35.250 -6.709 1.00 46.72 83 PHE A C 1
ATOM 698 O O . PHE A 1 83 ? 5.608 36.387 -7.169 1.00 46.72 83 PHE A O 1
ATOM 705 N N . ASP A 1 84 ? 4.746 34.771 -5.856 1.00 54.97 84 ASP A N 1
ATOM 706 C CA . ASP A 1 84 ? 3.525 35.461 -5.416 1.00 54.97 84 ASP A CA 1
ATOM 707 C C . ASP A 1 84 ? 3.834 36.736 -4.595 1.00 54.97 84 ASP A C 1
ATOM 709 O O . ASP A 1 84 ? 3.033 37.665 -4.546 1.00 54.97 84 ASP A O 1
ATOM 713 N N . THR A 1 85 ? 5.006 36.812 -3.946 1.00 56.72 85 THR A N 1
ATOM 714 C CA . THR A 1 85 ? 5.458 38.016 -3.214 1.00 56.72 85 THR A CA 1
ATOM 715 C C . THR A 1 85 ? 6.163 39.031 -4.127 1.00 56.72 85 THR A C 1
ATOM 717 O O . THR A 1 85 ? 6.127 40.231 -3.857 1.00 56.72 85 THR A O 1
ATOM 720 N N . LEU A 1 86 ? 6.844 38.573 -5.185 1.00 46.03 86 LEU A N 1
ATOM 721 C CA . LEU A 1 86 ? 7.582 39.431 -6.126 1.00 46.03 86 LEU A CA 1
ATOM 722 C C . LEU A 1 86 ? 6.710 39.958 -7.273 1.00 46.03 86 LEU A C 1
ATOM 724 O O . LEU A 1 86 ? 7.039 40.995 -7.849 1.00 46.03 86 LEU A O 1
ATOM 728 N N . PHE A 1 87 ? 5.613 39.271 -7.586 1.00 33.88 87 PHE A N 1
ATOM 729 C CA . PHE A 1 87 ? 4.655 39.640 -8.622 1.00 33.88 87 PHE A CA 1
ATOM 730 C C . PHE A 1 87 ? 3.228 39.458 -8.074 1.00 33.88 87 PHE A C 1
ATOM 732 O O . PHE A 1 87 ? 2.717 38.340 -8.124 1.00 33.88 87 PHE A O 1
ATOM 739 N N . PRO A 1 88 ? 2.614 40.516 -7.508 1.00 46.19 88 PRO A N 1
ATOM 740 C CA . PRO A 1 88 ? 1.244 40.458 -6.996 1.00 46.19 88 PRO A CA 1
ATOM 741 C C . PRO A 1 88 ? 0.186 40.374 -8.105 1.00 46.19 88 PRO A C 1
ATOM 743 O O . PRO A 1 88 ? 0.456 40.843 -9.238 1.00 46.19 88 PRO A O 1
#